Protein AF-A0A672KMB8-F1 (afdb_monomer_lite)

Foldseek 3Di:
DVVVVVVVVVVVVVVVVVVVVLVVLVVLVVPPVSLVVVCVVCVVVLVVCLVPPVPCVVSSLQSDWDDDLPQPPGTDHPVVVVVPDDPPDPDDDDDDDDPVVVVVVSVDPVVVVVD

Secondary structure (DSSP, 8-state):
-HHHHHHHHHHHHHHHHHHHHHHHHHHHTTSHHHHHHHHHHHHHHHHHHHHH-TTTHHHHHHT-EE--TTTTTS-EEHHHHHHT--TT--S-------HHHHHHHHTSHHHHTT-

Radius of gyration: 18.33 Å; chains: 1; bounding box: 42×29×56 Å

Organism: Sinocyclocheilus grahami (NCBI:txid75366)

Sequence (115 aa):
IETLQQSKILKVIRKNLVKKCLELFTELSEDKDNYKKCYEQFSKNIKLGIHEDSQNRKKLSELLRYYTSASGDEMVSLKDYVTRMKDSQKHIYYITGVDALSSQCIGNHCINDFN

Structure (mmCIF, N/CA/C/O backbone):
data_AF-A0A672KMB8-F1
#
_entry.id   AF-A0A672KMB8-F1
#
loop_
_atom_site.group_PDB
_atom_site.id
_atom_site.type_symbol
_atom_site.label_atom_id
_atom_site.label_alt_id
_atom_site.label_comp_id
_atom_site.label_asym_id
_atom_site.label_entity_id
_atom_site.label_seq_id
_atom_site.pdbx_PDB_ins_code
_atom_site.Cartn_x
_atom_site.Cartn_y
_atom_site.Cartn_z
_atom_site.occupancy
_atom_site.B_iso_or_equiv
_atom_site.auth_seq_id
_atom_site.auth_comp_id
_atom_site.auth_asym_id
_atom_site.auth_atom_id
_atom_site.pdbx_PDB_model_num
ATOM 1 N N . ILE A 1 1 ? -24.355 -1.178 31.957 1.00 53.91 1 ILE A N 1
ATOM 2 C CA . ILE A 1 1 ? -24.658 -0.071 31.006 1.00 53.91 1 ILE A CA 1
ATOM 3 C C . ILE A 1 1 ? -23.387 0.725 30.690 1.00 53.91 1 ILE A C 1
ATOM 5 O O . ILE A 1 1 ? -23.105 0.955 29.519 1.00 53.91 1 ILE A O 1
ATOM 9 N N . GLU A 1 2 ? -22.573 1.040 31.700 1.00 57.69 2 GLU A N 1
ATOM 10 C CA . GLU A 1 2 ? -21.296 1.767 31.580 1.00 57.69 2 GLU A CA 1
ATOM 11 C C . GLU A 1 2 ? -20.243 1.063 30.696 1.00 57.69 2 GLU A C 1
ATOM 13 O O . GLU A 1 2 ? -19.696 1.670 29.777 1.00 57.69 2 GLU A O 1
ATOM 18 N N . THR A 1 3 ? -20.067 -0.255 30.840 1.00 62.12 3 THR A N 1
ATOM 19 C CA . THR A 1 3 ? -19.206 -1.081 29.966 1.00 62.12 3 THR A CA 1
ATOM 20 C C . THR A 1 3 ? -19.639 -1.067 28.493 1.00 62.12 3 THR A C 1
ATOM 22 O O . THR A 1 3 ? -18.806 -1.090 27.585 1.00 62.12 3 THR A O 1
ATOM 25 N N . LEU A 1 4 ? -20.946 -0.971 28.227 1.00 63.44 4 LEU A N 1
ATOM 26 C CA . LEU A 1 4 ? -21.491 -0.947 26.867 1.00 63.44 4 LEU A CA 1
ATOM 27 C C . LEU A 1 4 ? -21.260 0.415 26.187 1.00 63.44 4 LEU A C 1
ATOM 29 O O . LEU A 1 4 ? -20.964 0.458 24.992 1.00 63.44 4 LEU A O 1
ATOM 33 N N . GLN A 1 5 ? -21.352 1.524 26.931 1.00 59.66 5 GLN A N 1
ATOM 34 C CA . GLN A 1 5 ? -21.053 2.870 26.424 1.00 59.66 5 GLN A CA 1
ATOM 35 C C . GLN A 1 5 ? -19.547 3.090 26.221 1.00 59.66 5 GLN A C 1
ATOM 37 O O . GLN A 1 5 ? -19.153 3.577 25.158 1.00 59.66 5 GLN A O 1
ATOM 42 N N . GLN A 1 6 ? -18.703 2.631 27.154 1.00 61.88 6 GLN A N 1
ATOM 43 C CA . GLN A 1 6 ? -17.244 2.631 26.983 1.00 61.88 6 GLN A CA 1
ATOM 44 C C . GLN A 1 6 ? -16.827 1.867 25.715 1.00 61.88 6 GLN A C 1
ATOM 46 O O . GLN A 1 6 ? -15.995 2.349 24.945 1.00 61.88 6 GLN A O 1
ATOM 51 N N . SER A 1 7 ? -17.488 0.742 25.405 1.00 75.25 7 SER A N 1
ATOM 52 C CA . SER A 1 7 ? -17.222 -0.020 24.176 1.00 75.25 7 SER A CA 1
ATOM 53 C C . SER A 1 7 ? -17.484 0.770 22.883 1.00 75.25 7 SER A C 1
ATOM 55 O O . SER A 1 7 ? -16.797 0.561 21.881 1.00 75.25 7 SER A O 1
ATOM 57 N N . LYS A 1 8 ? -18.456 1.697 22.879 1.00 83.25 8 LYS A N 1
ATOM 58 C CA . LYS A 1 8 ? -18.770 2.531 21.705 1.00 83.25 8 LYS A CA 1
ATOM 59 C C . LYS A 1 8 ? -17.738 3.640 21.524 1.00 83.25 8 LYS A C 1
ATOM 61 O O . LYS A 1 8 ? -17.272 3.848 20.407 1.00 83.25 8 LYS A O 1
ATOM 66 N N . ILE A 1 9 ? -17.343 4.298 22.613 1.00 89.19 9 ILE A N 1
ATOM 67 C CA . ILE A 1 9 ? -16.328 5.360 22.593 1.00 89.19 9 ILE A CA 1
ATOM 68 C C . ILE A 1 9 ? -14.984 4.800 22.106 1.00 89.19 9 ILE A C 1
ATOM 70 O O . ILE A 1 9 ? -14.385 5.354 21.185 1.00 89.19 9 ILE A O 1
ATOM 74 N N . LEU A 1 10 ? -14.557 3.645 22.628 1.00 89.81 10 LEU A N 1
ATOM 75 C CA . LEU A 1 10 ? -13.306 2.994 22.218 1.00 89.81 10 LEU A CA 1
ATOM 76 C C . LEU A 1 10 ? -13.281 2.631 20.727 1.00 89.81 10 LEU A C 1
ATOM 78 O O . LEU A 1 10 ? -12.253 2.791 20.069 1.00 89.81 10 LEU A O 1
ATOM 82 N N . LYS A 1 11 ? -14.413 2.199 20.156 1.00 88.81 11 LYS A N 1
ATOM 83 C CA . LYS A 1 11 ? -14.521 1.932 18.710 1.00 88.81 11 LYS A CA 1
ATOM 84 C C . LYS A 1 11 ? -14.316 3.195 17.875 1.00 88.81 11 LYS A C 1
ATOM 86 O O . LYS A 1 11 ? -13.634 3.139 16.853 1.00 88.81 11 LYS A O 1
ATOM 91 N N . VAL A 1 12 ? -14.884 4.324 18.304 1.00 92.94 12 VAL A N 1
ATOM 92 C CA . VAL A 1 12 ? -14.724 5.612 17.610 1.00 92.94 12 VAL A CA 1
ATOM 93 C C . VAL A 1 12 ? -13.274 6.086 17.683 1.00 92.94 12 VAL A C 1
ATOM 95 O O . VAL A 1 12 ? -12.709 6.461 16.657 1.00 92.94 12 VAL A O 1
ATOM 98 N N . ILE A 1 13 ? -12.649 6.000 18.861 1.00 93.81 13 ILE A N 1
ATOM 99 C CA . ILE A 1 13 ? -11.235 6.354 19.045 1.00 93.81 13 ILE A CA 1
ATOM 100 C C . ILE A 1 13 ? -10.352 5.489 18.141 1.00 93.81 13 ILE A C 1
ATOM 102 O O . ILE A 1 13 ? -9.579 6.034 17.356 1.00 93.81 13 ILE A O 1
ATOM 106 N N . ARG A 1 14 ? -10.521 4.157 18.165 1.00 92.06 14 ARG A N 1
ATOM 107 C CA . ARG A 1 14 ? -9.771 3.237 17.295 1.00 92.06 14 ARG A CA 1
ATOM 108 C C . ARG A 1 14 ? -9.921 3.610 15.821 1.00 92.06 14 ARG A C 1
ATOM 110 O O . ARG A 1 14 ? -8.924 3.685 15.112 1.00 92.06 14 ARG A O 1
ATOM 117 N N . LYS A 1 15 ? -11.149 3.869 15.362 1.00 92.50 15 LYS A N 1
ATOM 118 C CA . LYS A 1 15 ? -11.416 4.247 13.968 1.00 92.50 15 LYS A CA 1
ATOM 119 C C . LYS A 1 15 ? -10.688 5.536 13.576 1.00 92.50 15 LYS A C 1
ATOM 121 O O . LYS A 1 15 ? -10.113 5.603 12.493 1.00 92.50 15 LYS A O 1
ATOM 126 N N . ASN A 1 16 ? -10.700 6.544 14.446 1.00 95.00 16 ASN A N 1
ATOM 127 C CA . ASN A 1 16 ? -10.027 7.815 14.185 1.00 95.00 16 ASN A CA 1
ATOM 128 C C . ASN A 1 16 ? -8.501 7.682 14.200 1.00 95.00 16 ASN A C 1
ATOM 130 O O . ASN A 1 16 ? -7.847 8.265 13.339 1.00 95.00 16 ASN A O 1
ATOM 134 N N . LEU A 1 17 ? -7.942 6.883 15.114 1.00 95.81 17 LEU A N 1
ATOM 135 C CA . LEU A 1 17 ? -6.504 6.603 15.148 1.00 95.81 17 LEU A CA 1
ATOM 136 C C . LEU A 1 17 ? -6.044 5.904 13.869 1.00 95.81 17 LEU A C 1
ATOM 138 O O . LEU A 1 17 ? -5.122 6.384 13.221 1.00 95.81 17 LEU A O 1
ATOM 142 N N . VAL A 1 18 ? -6.735 4.838 13.449 1.00 94.75 18 VAL A N 1
ATOM 143 C CA . VAL A 1 18 ? -6.417 4.140 12.192 1.00 94.75 18 VAL A CA 1
ATOM 144 C C . VAL A 1 18 ? -6.487 5.104 11.009 1.00 94.75 18 VAL A C 1
ATOM 146 O O . VAL A 1 18 ? -5.571 5.139 10.192 1.00 94.75 18 VAL A O 1
ATOM 149 N N . LYS A 1 19 ? -7.529 5.944 10.944 1.00 95.06 19 LYS A N 1
ATOM 150 C CA . LYS A 1 19 ? -7.657 6.961 9.895 1.00 95.06 19 LYS A CA 1
ATOM 151 C C . LYS A 1 19 ? -6.454 7.913 9.874 1.00 95.06 19 LYS A C 1
ATOM 153 O O . LYS A 1 19 ? -5.905 8.145 8.803 1.00 95.06 19 LYS A O 1
ATOM 158 N N . LYS A 1 20 ? -6.029 8.422 11.034 1.00 97.12 20 LYS A N 1
ATOM 159 C CA . LYS A 1 20 ? -4.889 9.342 11.149 1.00 97.12 20 LYS A CA 1
ATOM 160 C C . LYS A 1 20 ? -3.555 8.685 10.802 1.00 97.12 20 LYS A C 1
ATOM 162 O O . LYS A 1 20 ? -2.748 9.302 10.120 1.00 97.12 20 LYS A O 1
ATOM 167 N N . CYS A 1 21 ? -3.344 7.429 11.194 1.00 95.31 21 CYS A N 1
ATOM 168 C CA . CYS A 1 21 ? -2.157 6.675 10.790 1.00 95.31 21 CYS A CA 1
ATOM 169 C C . CYS A 1 21 ? -2.098 6.477 9.269 1.00 95.31 21 CYS A C 1
ATOM 171 O O . CYS A 1 21 ? -1.036 6.617 8.679 1.00 95.31 21 CYS A O 1
ATOM 173 N N . LEU A 1 22 ? -3.231 6.182 8.622 1.00 95.25 22 LEU A N 1
ATOM 174 C CA . LEU A 1 22 ? -3.283 6.036 7.164 1.00 95.25 22 LEU A CA 1
ATOM 175 C C . LEU A 1 22 ? -3.023 7.358 6.432 1.00 95.25 22 LEU A C 1
ATOM 177 O O . LEU A 1 22 ? -2.344 7.347 5.410 1.00 95.25 22 LEU A O 1
ATOM 181 N N . GLU A 1 23 ? -3.547 8.476 6.945 1.00 96.06 23 GLU A N 1
ATOM 182 C CA . GLU A 1 23 ? -3.235 9.822 6.436 1.00 96.06 23 GLU A CA 1
ATOM 183 C C . GLU A 1 23 ? -1.722 10.082 6.521 1.00 96.06 23 GLU A C 1
ATOM 185 O O . GLU A 1 23 ? -1.100 10.345 5.496 1.00 96.06 23 GLU A O 1
ATOM 190 N N . LEU A 1 24 ? -1.112 9.842 7.687 1.00 95.69 24 LEU A N 1
ATOM 191 C CA . LEU A 1 24 ? 0.332 9.988 7.889 1.00 95.69 24 LEU A CA 1
ATOM 192 C C . LEU A 1 24 ? 1.158 9.104 6.943 1.00 95.69 24 LEU A C 1
ATOM 194 O O . LEU A 1 24 ? 2.135 9.568 6.368 1.00 95.69 24 LEU A O 1
ATOM 198 N N . PHE A 1 25 ? 0.793 7.831 6.763 1.00 95.19 25 PHE A N 1
ATOM 199 C CA . PHE A 1 25 ? 1.520 6.952 5.840 1.00 95.19 25 PHE A CA 1
ATOM 200 C C . PHE A 1 25 ? 1.388 7.387 4.381 1.00 95.19 25 PHE A C 1
ATOM 202 O O . PHE A 1 25 ? 2.300 7.142 3.595 1.00 95.19 25 PHE A O 1
ATOM 209 N N . THR A 1 26 ? 0.265 8.011 4.022 1.00 94.00 26 THR A N 1
ATOM 210 C CA . THR A 1 26 ? 0.052 8.547 2.675 1.00 94.00 26 THR A CA 1
ATOM 211 C C . THR A 1 26 ? 0.941 9.765 2.451 1.00 94.00 26 THR A C 1
ATOM 213 O O . THR A 1 26 ? 1.672 9.786 1.468 1.00 94.00 26 THR A O 1
ATOM 216 N N . GLU A 1 27 ? 0.959 10.710 3.392 1.00 95.38 27 GLU A N 1
ATOM 217 C CA . GLU A 1 27 ? 1.851 11.879 3.363 1.00 95.38 27 GLU A CA 1
ATOM 218 C C . GLU A 1 27 ? 3.323 11.451 3.325 1.00 95.38 27 GLU A C 1
ATOM 220 O O . GLU A 1 27 ? 4.093 11.906 2.486 1.00 95.38 27 GLU A O 1
ATOM 225 N N . LEU A 1 28 ? 3.709 10.484 4.165 1.00 94.44 28 LEU A N 1
ATOM 226 C CA . LEU A 1 28 ? 5.072 9.957 4.183 1.00 94.44 28 LEU A CA 1
ATOM 227 C C . LEU A 1 28 ? 5.465 9.325 2.846 1.00 94.44 28 LEU A C 1
ATOM 229 O O . LEU A 1 28 ? 6.637 9.342 2.496 1.00 94.44 28 LEU A O 1
ATOM 233 N N . SER A 1 29 ? 4.504 8.775 2.098 1.00 92.81 29 SER A N 1
ATOM 234 C CA . SER A 1 29 ? 4.763 8.151 0.798 1.00 92.81 29 SER A CA 1
ATOM 235 C C . SER A 1 29 ? 5.130 9.134 -0.314 1.00 92.81 29 SER A C 1
ATOM 237 O O . SER A 1 29 ? 5.616 8.696 -1.359 1.00 92.81 29 SER A O 1
ATOM 239 N N . GLU A 1 30 ? 4.936 10.435 -0.086 1.00 92.94 30 GLU A N 1
ATOM 240 C CA . GLU A 1 30 ? 5.364 11.507 -0.988 1.00 92.94 30 GLU A CA 1
ATOM 241 C C . GLU A 1 30 ? 6.878 11.770 -0.882 1.00 92.94 30 GLU A C 1
ATOM 243 O O . GLU A 1 30 ? 7.504 12.187 -1.857 1.00 92.94 30 GLU A O 1
ATOM 248 N N . ASP A 1 31 ? 7.489 11.446 0.263 1.00 94.38 31 ASP A N 1
ATOM 249 C CA . ASP A 1 31 ? 8.934 11.498 0.487 1.00 94.38 31 ASP A CA 1
ATOM 250 C C . ASP A 1 31 ? 9.551 10.107 0.302 1.00 94.38 31 ASP A C 1
ATOM 252 O O . ASP A 1 31 ? 9.480 9.242 1.176 1.00 94.38 31 ASP A O 1
ATOM 256 N N . LYS A 1 32 ? 10.185 9.883 -0.852 1.00 89.19 32 LYS A N 1
ATOM 257 C CA . LYS A 1 32 ? 10.735 8.571 -1.220 1.00 89.19 32 LYS A CA 1
ATOM 258 C C . LYS A 1 32 ? 11.749 8.027 -0.213 1.00 89.19 32 LYS A C 1
ATOM 260 O O . LYS A 1 32 ? 11.696 6.836 0.099 1.00 89.19 32 LYS A O 1
ATOM 265 N N . ASP A 1 33 ? 12.642 8.865 0.304 1.00 91.94 33 ASP A N 1
ATOM 266 C CA . ASP A 1 33 ? 13.744 8.412 1.158 1.00 91.94 33 ASP A CA 1
ATOM 267 C C . ASP A 1 33 ? 13.242 8.039 2.552 1.00 91.94 33 ASP A C 1
ATOM 269 O O . ASP A 1 33 ? 13.610 7.000 3.112 1.00 91.94 33 ASP A O 1
ATOM 273 N N . ASN A 1 34 ? 12.352 8.860 3.111 1.00 93.75 34 ASN A N 1
ATOM 274 C CA . ASN A 1 34 ? 11.735 8.561 4.397 1.00 93.75 34 ASN A CA 1
ATOM 275 C C . ASN A 1 34 ? 10.739 7.404 4.291 1.00 93.75 34 ASN A C 1
ATOM 277 O O . ASN A 1 34 ? 10.678 6.553 5.187 1.00 93.75 34 ASN A O 1
ATOM 281 N N . TYR A 1 35 ? 10.013 7.312 3.176 1.00 95.38 35 TYR A N 1
ATOM 282 C CA . TYR A 1 35 ? 9.114 6.197 2.938 1.00 95.38 35 TYR A CA 1
ATOM 283 C C . TYR A 1 35 ? 9.854 4.875 2.805 1.00 95.38 35 TYR A C 1
ATOM 285 O O . TYR A 1 35 ? 9.400 3.881 3.363 1.00 95.38 35 TYR A O 1
ATOM 293 N N . LYS A 1 36 ? 11.010 4.851 2.131 1.00 93.00 36 LYS A N 1
ATOM 294 C CA . LYS A 1 36 ? 11.850 3.653 2.018 1.00 93.00 36 LYS A CA 1
ATOM 295 C C . LYS A 1 36 ? 12.211 3.101 3.397 1.00 93.00 36 LYS A C 1
ATOM 297 O O . LYS A 1 36 ? 11.927 1.940 3.679 1.00 93.00 36 LYS A O 1
ATOM 302 N N . LYS A 1 37 ? 12.698 3.962 4.298 1.00 94.38 37 LYS A N 1
ATOM 303 C CA . LYS A 1 37 ? 13.007 3.591 5.693 1.00 94.38 37 LYS A CA 1
ATOM 304 C C . LYS A 1 37 ? 11.776 3.082 6.445 1.00 94.38 37 LYS A C 1
ATOM 306 O O . LYS A 1 37 ? 11.850 2.092 7.167 1.00 94.38 37 LYS A O 1
ATOM 311 N N . CYS A 1 38 ? 10.631 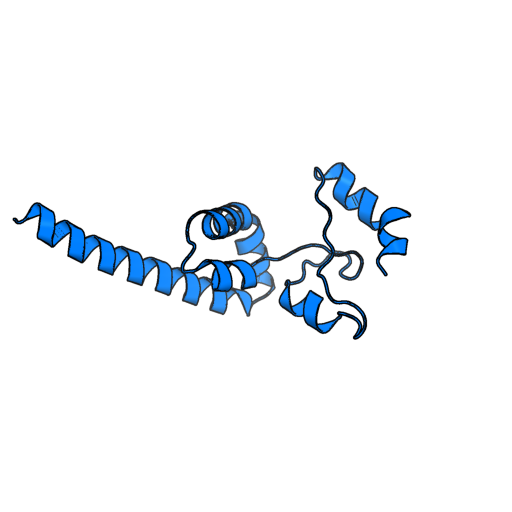3.746 6.284 1.00 94.00 38 CYS A N 1
ATOM 312 C CA . CYS A 1 38 ? 9.379 3.311 6.902 1.00 94.00 38 CYS A CA 1
ATOM 313 C C . CYS A 1 38 ? 8.939 1.939 6.378 1.00 94.00 38 CYS A C 1
ATOM 315 O O . CYS A 1 38 ? 8.570 1.057 7.151 1.00 94.00 38 CYS A O 1
ATOM 317 N N . TYR A 1 39 ? 9.008 1.739 5.067 1.00 95.12 39 TYR A N 1
ATOM 318 C CA . TYR A 1 39 ? 8.560 0.521 4.417 1.00 95.12 39 TYR A CA 1
ATOM 319 C C . TYR A 1 39 ? 9.455 -0.672 4.769 1.00 95.12 39 TYR A C 1
ATOM 321 O O . TYR A 1 39 ? 8.940 -1.752 5.060 1.00 95.12 39 TYR A O 1
ATOM 329 N N . GLU A 1 40 ? 10.771 -0.479 4.848 1.00 92.88 40 GLU A N 1
ATOM 330 C CA . GLU A 1 40 ? 11.711 -1.499 5.331 1.00 92.88 40 GLU A CA 1
ATOM 331 C C . GLU A 1 40 ? 11.332 -2.008 6.730 1.00 92.88 40 GLU A C 1
ATOM 333 O O . GLU A 1 40 ? 11.330 -3.214 6.968 1.00 92.88 40 GLU A O 1
ATOM 338 N N . GLN A 1 41 ? 10.920 -1.111 7.628 1.00 95.12 41 GLN A N 1
ATOM 339 C CA . GLN A 1 41 ? 10.573 -1.468 9.007 1.00 95.12 41 GLN A CA 1
ATOM 340 C C . GLN A 1 41 ? 9.140 -2.001 9.165 1.00 95.12 41 GLN A C 1
ATOM 342 O O . GLN A 1 41 ? 8.891 -2.903 9.964 1.00 95.12 41 GLN A O 1
ATOM 347 N N . PHE A 1 42 ? 8.176 -1.456 8.416 1.00 95.44 42 PHE A N 1
ATOM 348 C CA . PHE A 1 42 ? 6.744 -1.668 8.668 1.00 95.44 42 PHE A CA 1
ATOM 349 C C . PHE A 1 42 ? 5.987 -2.377 7.537 1.00 95.44 42 PHE A C 1
ATOM 351 O O . PHE A 1 42 ? 4.785 -2.618 7.676 1.00 95.44 42 PHE A O 1
ATOM 358 N N . SER A 1 43 ? 6.642 -2.777 6.442 1.00 94.00 43 SER A N 1
ATOM 359 C CA . SER A 1 43 ? 5.979 -3.462 5.315 1.00 94.00 43 SER A CA 1
ATOM 360 C C . SER A 1 43 ? 5.215 -4.720 5.738 1.00 94.00 43 SER A C 1
ATOM 362 O O . SER A 1 43 ? 4.124 -4.982 5.226 1.00 94.00 43 SER A O 1
ATOM 364 N N . LYS A 1 44 ? 5.728 -5.484 6.712 1.00 94.44 44 LYS A N 1
ATOM 365 C CA . LYS A 1 44 ? 5.031 -6.653 7.274 1.00 94.44 44 LYS A CA 1
ATOM 366 C C . LYS A 1 44 ? 3.699 -6.261 7.919 1.00 94.44 44 LYS A C 1
ATOM 368 O O . LYS A 1 44 ? 2.693 -6.930 7.697 1.00 94.44 44 LYS A O 1
ATOM 373 N N . ASN A 1 45 ? 3.672 -5.155 8.656 1.00 95.62 45 ASN A N 1
ATOM 374 C CA . ASN A 1 45 ? 2.478 -4.663 9.340 1.00 95.62 45 ASN A CA 1
ATOM 375 C C . ASN A 1 45 ? 1.446 -4.138 8.338 1.00 95.62 45 ASN A C 1
ATOM 377 O O . ASN A 1 45 ? 0.258 -4.404 8.494 1.00 95.62 45 ASN A O 1
ATOM 381 N N . ILE A 1 46 ? 1.894 -3.462 7.275 1.00 95.56 46 ILE A N 1
ATOM 382 C CA . ILE A 1 46 ? 1.017 -3.018 6.182 1.00 95.56 46 ILE A CA 1
ATOM 383 C C . ILE A 1 46 ? 0.356 -4.234 5.515 1.00 95.56 46 ILE A C 1
ATOM 385 O O . ILE A 1 46 ? -0.863 -4.257 5.344 1.00 95.56 46 ILE A O 1
ATOM 389 N N . LYS A 1 47 ? 1.133 -5.283 5.206 1.00 94.19 47 LYS A N 1
ATOM 390 C CA . LYS A 1 47 ? 0.619 -6.534 4.616 1.00 94.19 47 LYS A CA 1
ATOM 391 C C . LYS A 1 47 ? -0.386 -7.245 5.532 1.00 94.19 47 LYS A C 1
ATOM 393 O O . LYS A 1 47 ? -1.418 -7.702 5.046 1.00 94.19 47 LYS A O 1
ATOM 398 N N . LEU A 1 48 ? -0.130 -7.297 6.841 1.00 95.12 48 LEU A N 1
ATOM 399 C CA . LEU A 1 48 ? -1.094 -7.828 7.816 1.00 95.12 48 LEU A CA 1
ATOM 400 C C . LEU A 1 48 ? -2.375 -6.985 7.861 1.00 95.12 48 LEU A C 1
ATOM 402 O O . LEU A 1 48 ? -3.474 -7.533 7.830 1.00 95.12 48 LEU A O 1
ATOM 406 N N . GLY A 1 49 ? -2.247 -5.657 7.829 1.00 94.94 49 GLY A N 1
ATOM 407 C CA . GLY A 1 49 ? -3.391 -4.747 7.786 1.00 94.94 49 GLY A CA 1
ATOM 408 C C . GLY A 1 49 ? -4.304 -4.984 6.579 1.00 94.94 49 GLY A C 1
ATOM 409 O O . GLY A 1 49 ? -5.519 -4.924 6.714 1.00 94.94 49 GLY A O 1
ATOM 410 N N . ILE A 1 50 ? -3.752 -5.314 5.407 1.00 95.19 50 IL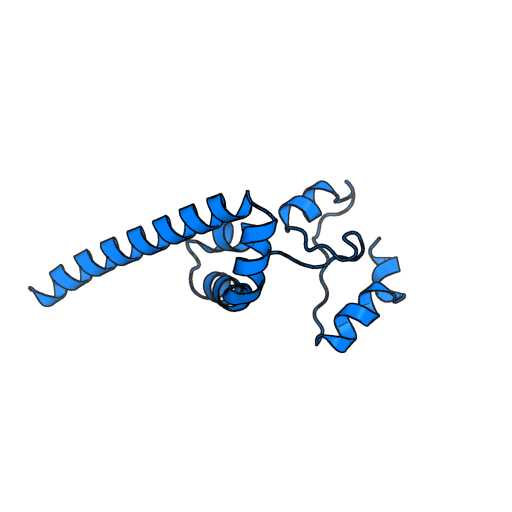E A N 1
ATOM 411 C CA . ILE A 1 50 ? -4.543 -5.657 4.206 1.00 95.19 50 ILE A CA 1
ATOM 412 C C . ILE A 1 50 ? -5.404 -6.907 4.443 1.00 95.19 50 ILE A C 1
ATOM 414 O O . ILE A 1 50 ? -6.540 -6.984 3.954 1.00 95.19 50 ILE A O 1
ATOM 418 N N . HIS A 1 51 ? -4.872 -7.881 5.184 1.00 93.06 51 HIS A N 1
ATOM 419 C CA . HIS A 1 51 ? -5.579 -9.111 5.522 1.00 93.06 51 HIS A CA 1
ATOM 420 C C . HIS A 1 51 ? -6.706 -8.850 6.532 1.00 93.06 51 HIS A C 1
ATOM 422 O O . HIS A 1 51 ? -7.853 -9.225 6.276 1.00 93.06 51 HIS A O 1
ATOM 428 N N . GLU A 1 52 ? -6.396 -8.154 7.629 1.00 93.62 52 GLU A N 1
ATOM 429 C CA . GLU A 1 52 ? -7.287 -7.990 8.785 1.00 93.62 52 GLU A CA 1
ATOM 430 C C . GLU A 1 52 ? -8.291 -6.831 8.655 1.00 93.62 52 GLU A C 1
ATOM 432 O O . GLU A 1 52 ? -9.429 -6.938 9.116 1.00 93.62 52 GLU A O 1
ATOM 437 N N . ASP A 1 53 ? -7.905 -5.720 8.022 1.00 93.75 53 ASP A N 1
ATOM 438 C CA . ASP A 1 53 ? -8.723 -4.510 7.902 1.00 93.75 53 ASP A CA 1
ATOM 439 C C . ASP A 1 53 ? -9.334 -4.396 6.500 1.00 93.75 53 ASP A C 1
ATOM 441 O O . ASP A 1 53 ? -8.854 -3.688 5.610 1.00 93.75 53 ASP A O 1
ATOM 445 N N . SER A 1 54 ? -10.447 -5.102 6.299 1.00 94.31 54 SER A N 1
ATOM 446 C CA . SER A 1 54 ? -11.183 -5.087 5.031 1.00 94.31 54 SER A CA 1
ATOM 447 C C . SER A 1 54 ? -11.690 -3.696 4.631 1.00 94.31 54 SER A C 1
ATOM 449 O O . SER A 1 54 ? -11.802 -3.421 3.436 1.00 94.31 54 SER A O 1
ATOM 451 N N . GLN A 1 55 ? -11.961 -2.808 5.595 1.00 94.25 55 GLN A N 1
ATOM 452 C CA . GLN A 1 55 ? -12.467 -1.457 5.333 1.00 94.25 55 GLN A CA 1
ATOM 453 C C . GLN A 1 55 ? -11.381 -0.549 4.754 1.00 94.25 55 GLN A C 1
ATOM 455 O O . GLN A 1 55 ? -11.655 0.251 3.860 1.00 94.25 55 GLN A O 1
ATOM 460 N N . ASN A 1 56 ? -10.145 -0.685 5.239 1.00 95.56 56 ASN A N 1
ATOM 461 C CA . ASN A 1 56 ? -9.009 0.123 4.798 1.00 95.56 56 ASN A CA 1
ATOM 462 C C . ASN A 1 56 ? -8.099 -0.589 3.787 1.00 95.56 56 ASN A C 1
ATOM 464 O O . ASN A 1 56 ? -7.146 0.018 3.297 1.00 95.56 56 ASN A O 1
ATOM 468 N N . ARG A 1 57 ? -8.417 -1.837 3.415 1.00 95.62 57 ARG A N 1
ATOM 469 C CA . ARG A 1 57 ? -7.644 -2.677 2.488 1.00 95.62 57 ARG A CA 1
ATOM 470 C C . ARG A 1 57 ? -7.185 -1.947 1.228 1.00 95.62 57 ARG A C 1
ATOM 472 O O . ARG A 1 57 ? -6.026 -2.070 0.849 1.00 95.62 57 ARG A O 1
ATOM 479 N N . LYS A 1 58 ? -8.074 -1.173 0.596 1.00 94.62 58 LYS A N 1
ATOM 480 C CA . LYS A 1 58 ? -7.746 -0.414 -0.620 1.00 94.62 58 LYS A CA 1
ATOM 481 C C . LYS A 1 58 ? -6.625 0.601 -0.367 1.00 94.62 58 LYS A C 1
ATOM 483 O O . LYS A 1 58 ? -5.609 0.555 -1.049 1.00 94.62 58 LYS A O 1
ATOM 488 N N . LYS A 1 59 ? -6.763 1.442 0.661 1.00 94.88 59 LYS A N 1
ATOM 489 C CA . LYS A 1 59 ? -5.746 2.444 1.028 1.00 94.88 59 LYS A CA 1
ATOM 490 C C . LYS A 1 59 ? -4.421 1.792 1.413 1.00 94.88 59 LYS A C 1
ATOM 492 O O . LYS A 1 59 ? -3.366 2.231 0.984 1.00 94.88 59 LYS A O 1
ATOM 497 N N . LEU A 1 60 ? -4.478 0.704 2.178 1.00 96.19 60 LEU A N 1
ATOM 498 C CA . LEU A 1 60 ? -3.283 -0.052 2.552 1.00 96.19 60 LEU A CA 1
ATOM 499 C C . LEU A 1 60 ? -2.589 -0.675 1.334 1.00 96.19 60 LEU A C 1
ATOM 501 O O . LEU A 1 60 ? -1.365 -0.718 1.289 1.00 96.19 60 LEU A O 1
ATOM 505 N N . SER A 1 61 ? -3.346 -1.120 0.327 1.00 94.94 61 SER A N 1
ATOM 506 C CA . SER A 1 61 ? -2.762 -1.682 -0.894 1.00 94.94 61 SER A CA 1
ATOM 507 C C . SER A 1 61 ? -2.011 -0.651 -1.743 1.00 94.94 61 SER A C 1
ATOM 509 O O . SER A 1 61 ? -1.024 -0.994 -2.386 1.00 94.94 61 SER A O 1
ATOM 511 N N . GLU A 1 62 ? -2.414 0.621 -1.687 1.00 95.00 62 GLU A N 1
ATOM 512 C CA . GLU A 1 62 ? -1.740 1.734 -2.376 1.00 95.00 62 GLU A CA 1
ATOM 513 C C . GLU A 1 62 ? -0.372 2.067 -1.743 1.00 95.00 62 GLU A C 1
ATOM 515 O O . GLU A 1 62 ? 0.528 2.590 -2.406 1.00 95.00 62 GLU A O 1
ATOM 520 N N . LEU A 1 63 ? -0.177 1.693 -0.475 1.00 95.88 63 LEU A N 1
ATOM 521 C CA . LEU A 1 63 ? 1.082 1.827 0.264 1.00 95.88 63 LEU A CA 1
ATOM 522 C C . LEU A 1 63 ? 2.072 0.687 -0.036 1.00 95.88 63 LEU A C 1
ATOM 524 O O . LEU A 1 63 ? 3.236 0.743 0.346 1.00 95.88 63 LEU A O 1
ATOM 528 N N . LEU A 1 64 ? 1.663 -0.365 -0.744 1.00 95.44 64 LEU A N 1
ATOM 529 C CA . LEU A 1 64 ? 2.587 -1.446 -1.067 1.00 95.44 64 LEU A CA 1
ATOM 530 C C . LEU A 1 64 ? 3.636 -1.007 -2.096 1.00 95.44 64 LEU A C 1
ATOM 532 O O . LEU A 1 64 ? 3.357 -0.261 -3.040 1.00 95.44 64 LEU A O 1
ATOM 536 N N . ARG A 1 65 ? 4.857 -1.497 -1.899 1.00 94.50 65 ARG A N 1
ATOM 537 C CA . ARG A 1 65 ? 6.015 -1.333 -2.780 1.00 94.50 65 ARG A CA 1
ATOM 538 C C . ARG A 1 65 ? 6.640 -2.695 -3.064 1.00 94.50 65 ARG A C 1
ATOM 540 O O . ARG A 1 65 ? 6.743 -3.533 -2.160 1.00 94.50 65 ARG A O 1
ATOM 547 N N . TYR A 1 66 ? 7.021 -2.905 -4.319 1.00 91.94 66 TYR A N 1
ATOM 548 C CA . TYR A 1 66 ? 7.561 -4.165 -4.821 1.00 91.94 66 TYR A CA 1
ATOM 549 C C . TYR A 1 66 ? 8.690 -3.926 -5.813 1.00 91.94 66 TYR A C 1
ATOM 551 O O . TYR A 1 66 ? 8.651 -2.967 -6.582 1.00 91.94 66 TYR A O 1
ATOM 559 N N . TYR A 1 67 ? 9.644 -4.849 -5.845 1.00 90.19 67 TYR A N 1
ATOM 560 C CA . TYR A 1 67 ? 10.523 -5.004 -6.995 1.00 90.19 67 TYR A CA 1
ATOM 561 C C . TYR A 1 67 ? 9.757 -5.651 -8.146 1.00 90.19 67 TYR A C 1
ATOM 563 O O . TYR A 1 67 ? 8.925 -6.538 -7.944 1.00 90.19 67 TYR A O 1
ATOM 571 N N . THR A 1 68 ? 10.037 -5.193 -9.357 1.00 88.56 68 THR A N 1
ATOM 572 C CA . THR A 1 68 ? 9.448 -5.707 -10.591 1.00 88.56 68 THR A CA 1
ATOM 573 C C . THR A 1 68 ? 10.556 -5.940 -11.606 1.00 88.56 68 THR A C 1
ATOM 575 O O . THR A 1 68 ? 11.624 -5.341 -11.507 1.00 88.56 68 THR A O 1
ATOM 578 N N . SER A 1 69 ? 10.286 -6.751 -12.626 1.00 85.75 69 SER A N 1
ATOM 579 C CA . SER A 1 69 ? 11.224 -6.991 -13.731 1.00 85.75 69 SER A CA 1
ATOM 580 C C . SER A 1 69 ? 11.691 -5.713 -14.439 1.00 85.75 69 SER A C 1
ATOM 582 O O . SER A 1 69 ? 12.770 -5.693 -15.017 1.00 85.75 69 SER A O 1
ATOM 584 N N . ALA A 1 70 ? 10.898 -4.640 -14.373 1.00 86.31 70 ALA A N 1
ATOM 585 C CA . ALA A 1 70 ? 11.168 -3.366 -15.030 1.00 86.31 70 ALA A CA 1
ATOM 586 C C . ALA A 1 70 ? 11.603 -2.239 -14.072 1.00 86.31 70 ALA A C 1
ATOM 588 O O . ALA A 1 70 ? 11.759 -1.108 -14.523 1.00 86.31 70 ALA A O 1
ATOM 589 N N . SER A 1 71 ? 11.752 -2.495 -12.764 1.00 85.38 71 SER A N 1
ATOM 590 C CA . SER A 1 71 ? 12.082 -1.440 -11.785 1.00 85.38 71 SER A CA 1
ATOM 591 C C . SER A 1 71 ? 13.543 -1.417 -11.335 1.00 85.38 71 SER A C 1
ATOM 593 O O . SER A 1 71 ? 13.930 -0.489 -10.628 1.00 85.38 71 SER A O 1
ATOM 5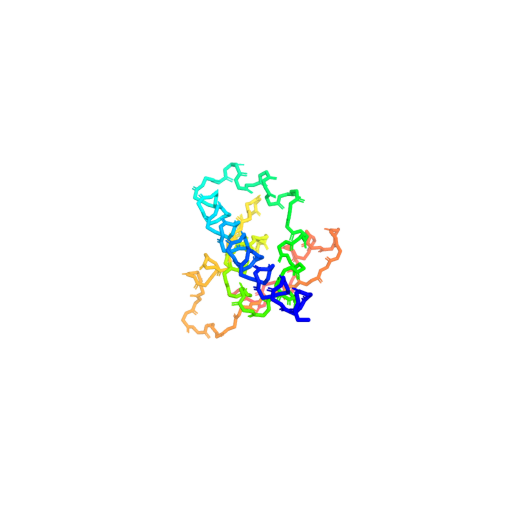95 N N . GLY A 1 72 ? 14.356 -2.394 -11.753 1.00 86.00 72 GLY A N 1
ATOM 596 C CA . GLY A 1 72 ? 15.754 -2.503 -11.329 1.00 86.00 72 GLY A CA 1
ATOM 597 C C . GLY A 1 72 ? 15.871 -2.594 -9.805 1.00 86.00 72 GLY A C 1
ATOM 598 O O . GLY A 1 72 ? 15.143 -3.361 -9.174 1.00 86.00 72 GLY A O 1
ATOM 599 N N . ASP A 1 73 ? 16.740 -1.765 -9.228 1.00 85.88 73 ASP A N 1
ATOM 600 C CA . ASP A 1 73 ? 17.041 -1.747 -7.788 1.00 85.88 73 ASP A CA 1
ATOM 601 C C . ASP A 1 73 ? 16.079 -0.884 -6.955 1.00 85.88 73 ASP A C 1
ATOM 603 O O . ASP A 1 73 ? 16.250 -0.735 -5.742 1.00 85.88 73 ASP A O 1
ATOM 607 N N . GLU A 1 74 ? 15.036 -0.338 -7.580 1.00 88.19 74 GLU A N 1
ATOM 608 C CA . GLU A 1 74 ? 14.031 0.484 -6.913 1.00 88.19 74 GLU A CA 1
ATOM 609 C C . GLU A 1 74 ? 12.704 -0.266 -6.771 1.00 88.19 74 GLU A C 1
ATOM 611 O O . GLU A 1 74 ? 12.253 -0.993 -7.665 1.00 88.19 74 GLU A O 1
ATOM 616 N N . MET A 1 75 ? 12.044 -0.071 -5.627 1.00 90.31 75 MET A N 1
ATOM 617 C CA . MET A 1 75 ? 10.691 -0.578 -5.431 1.00 90.31 75 MET A CA 1
ATOM 618 C C . MET A 1 75 ? 9.666 0.407 -5.996 1.00 90.31 75 MET A C 1
ATOM 620 O O . MET A 1 75 ? 9.729 1.612 -5.760 1.00 90.31 75 MET A O 1
ATOM 624 N N . VAL A 1 76 ? 8.658 -0.120 -6.680 1.00 92.94 76 VAL A N 1
ATOM 625 C CA . VAL A 1 76 ? 7.579 0.646 -7.319 1.00 92.94 76 VAL A CA 1
ATOM 626 C C . VAL A 1 76 ? 6.228 0.304 -6.703 1.00 92.94 76 VAL A C 1
ATOM 628 O O . VAL A 1 76 ? 6.042 -0.777 -6.135 1.00 92.94 76 VAL A O 1
ATOM 631 N N . SER A 1 77 ? 5.269 1.227 -6.791 1.00 94.88 77 SER A N 1
ATOM 632 C CA . SER A 1 77 ? 3.902 0.965 -6.338 1.00 94.88 77 SER A CA 1
ATOM 633 C C . SER A 1 77 ? 3.116 0.133 -7.357 1.00 94.88 77 SER A C 1
ATOM 635 O O . SER A 1 77 ? 3.452 0.076 -8.543 1.00 94.88 77 SER A O 1
ATOM 637 N N . LEU A 1 78 ? 2.006 -0.472 -6.919 1.00 94.00 78 LEU A N 1
ATOM 638 C CA . LEU A 1 78 ? 1.056 -1.110 -7.841 1.00 94.00 78 LEU A CA 1
ATOM 639 C C . LEU A 1 78 ? 0.451 -0.099 -8.825 1.00 94.00 78 LEU A C 1
ATOM 641 O O . LEU A 1 78 ? 0.160 -0.453 -9.962 1.00 94.00 78 LEU A O 1
ATOM 645 N N . LYS A 1 79 ? 0.302 1.167 -8.418 1.00 93.81 79 LYS A N 1
ATOM 646 C CA . LYS A 1 79 ? -0.170 2.236 -9.302 1.00 93.81 79 LYS A CA 1
ATOM 647 C C . LYS A 1 79 ? 0.829 2.493 -10.429 1.00 93.81 79 LYS A C 1
ATOM 649 O O . LYS A 1 79 ? 0.417 2.560 -11.580 1.00 93.81 79 LYS A O 1
ATOM 654 N N . ASP A 1 80 ? 2.121 2.555 -10.110 1.00 93.12 80 ASP A N 1
ATOM 655 C CA . ASP A 1 80 ? 3.181 2.727 -11.114 1.00 93.12 80 ASP A CA 1
ATOM 656 C C . ASP A 1 80 ? 3.296 1.512 -12.038 1.00 93.12 80 ASP A C 1
ATOM 658 O O . ASP A 1 80 ? 3.666 1.646 -13.199 1.00 93.12 80 ASP A O 1
ATOM 662 N N . TYR A 1 81 ? 3.000 0.309 -11.538 1.00 93.69 81 TYR A N 1
ATOM 663 C CA . TYR A 1 81 ? 2.895 -0.869 -12.395 1.00 93.69 81 TYR A CA 1
ATOM 664 C C . TYR A 1 81 ? 1.739 -0.713 -13.389 1.00 93.69 81 TYR A C 1
ATOM 666 O O . TYR A 1 81 ? 1.933 -0.902 -14.586 1.00 93.69 81 TYR A O 1
ATOM 674 N N . VAL A 1 82 ? 0.554 -0.322 -12.904 1.00 93.56 82 VAL A N 1
ATOM 675 C CA . VAL A 1 82 ? -0.649 -0.170 -13.736 1.00 93.56 82 VAL A CA 1
ATOM 676 C C . VAL A 1 82 ? -0.467 0.886 -14.823 1.00 93.56 82 VAL A C 1
ATOM 678 O O . VAL A 1 82 ? -0.908 0.671 -15.946 1.00 93.56 82 VAL A O 1
ATOM 681 N N . THR A 1 83 ? 0.227 1.992 -14.546 1.00 94.44 83 THR A N 1
ATOM 682 C CA . THR A 1 83 ? 0.502 3.017 -15.570 1.00 94.44 83 THR A CA 1
ATOM 683 C C . THR A 1 83 ? 1.443 2.539 -16.676 1.00 94.44 83 THR A C 1
ATOM 685 O O . THR A 1 83 ? 1.457 3.135 -17.748 1.00 94.44 83 THR A O 1
ATOM 688 N N . ARG A 1 84 ? 2.217 1.473 -16.437 1.00 92.69 84 ARG A N 1
ATOM 689 C CA . ARG A 1 84 ? 3.102 0.845 -17.430 1.00 92.69 84 ARG A CA 1
ATOM 690 C C . ARG A 1 84 ? 2.478 -0.372 -18.118 1.00 92.69 84 ARG A C 1
ATOM 692 O O . ARG A 1 84 ? 3.134 -0.972 -18.966 1.00 92.69 84 ARG A O 1
ATOM 699 N N . MET A 1 85 ? 1.255 -0.764 -17.751 1.00 92.56 85 MET A N 1
ATOM 700 C CA . MET A 1 85 ? 0.575 -1.889 -18.392 1.00 92.56 85 MET A CA 1
ATOM 701 C C . MET A 1 85 ? 0.298 -1.570 -19.863 1.00 92.56 85 MET A C 1
ATOM 703 O O . MET A 1 85 ? -0.129 -0.470 -20.204 1.00 92.56 85 MET A O 1
ATOM 707 N N . LYS A 1 86 ? 0.522 -2.557 -20.733 1.00 90.94 86 LYS A N 1
ATOM 708 C CA . LYS A 1 86 ? 0.135 -2.475 -22.148 1.00 90.94 86 LYS A CA 1
ATOM 709 C C . LYS A 1 86 ? -1.391 -2.525 -22.269 1.00 90.94 86 LYS A C 1
ATOM 711 O O . LYS A 1 86 ? -2.035 -3.210 -21.481 1.00 90.94 86 LYS A O 1
ATOM 716 N N . ASP A 1 87 ? -1.960 -1.920 -23.311 1.00 90.50 87 ASP A N 1
ATOM 717 C CA . ASP A 1 87 ? -3.419 -1.906 -23.534 1.00 90.50 87 ASP A CA 1
ATOM 718 C C . ASP A 1 87 ? -4.045 -3.312 -23.600 1.00 90.50 87 ASP A C 1
ATOM 720 O O . ASP A 1 87 ? -5.191 -3.526 -23.205 1.00 90.50 87 ASP A O 1
ATOM 724 N N . SER A 1 88 ? -3.287 -4.301 -24.082 1.00 91.44 88 SER A N 1
ATOM 725 C CA . SER A 1 88 ? -3.719 -5.701 -24.157 1.00 91.44 88 SER A CA 1
ATOM 726 C C . SER A 1 88 ? -3.663 -6.440 -22.814 1.00 91.44 88 SER A C 1
ATOM 728 O O . SER A 1 88 ? -4.247 -7.518 -22.679 1.00 91.44 88 SER A O 1
ATOM 730 N N . GLN A 1 89 ? -2.959 -5.898 -21.820 1.00 91.62 89 GLN A N 1
ATOM 731 C CA . GLN A 1 89 ? -2.730 -6.539 -20.533 1.00 91.62 89 GLN A CA 1
ATOM 732 C C . GLN A 1 89 ? -3.901 -6.268 -19.582 1.00 91.62 89 GLN A C 1
ATOM 734 O O . GLN A 1 89 ? -4.135 -5.143 -19.153 1.00 91.62 89 GLN A O 1
ATOM 739 N N . LYS A 1 90 ? -4.626 -7.323 -19.193 1.00 91.94 90 LYS A N 1
ATOM 740 C CA . LYS A 1 90 ? -5.799 -7.216 -18.299 1.00 91.94 90 LYS A CA 1
ATOM 741 C C . LYS A 1 90 ? -5.503 -7.511 -16.827 1.00 91.94 90 LYS A C 1
ATOM 743 O O . LYS A 1 90 ? -6.358 -7.281 -15.973 1.00 91.94 90 LYS A O 1
ATOM 748 N N . HIS A 1 91 ? -4.323 -8.049 -16.526 1.00 92.81 91 HIS A N 1
ATOM 74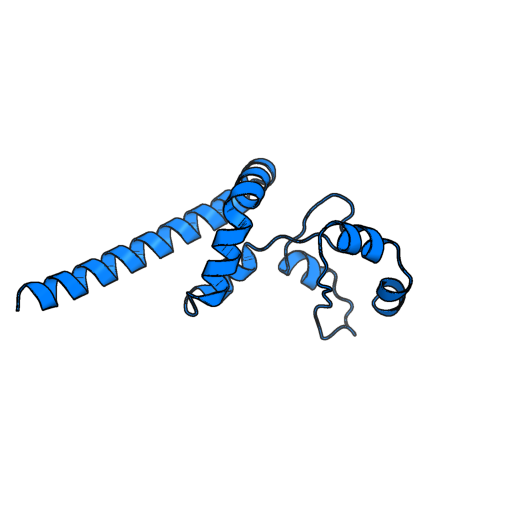9 C CA . HIS A 1 91 ? -3.976 -8.568 -15.204 1.00 92.81 91 HIS A CA 1
ATOM 750 C C . HIS A 1 91 ? -2.607 -8.064 -14.745 1.00 92.81 91 HIS A C 1
ATOM 752 O O . HIS A 1 91 ? -1.709 -7.854 -15.557 1.00 92.81 91 HIS A O 1
ATOM 758 N N . ILE A 1 92 ? -2.448 -7.901 -13.430 1.00 91.38 92 ILE A N 1
ATOM 759 C CA . ILE A 1 92 ? -1.148 -7.665 -12.795 1.00 91.38 92 ILE A CA 1
ATOM 760 C C . ILE A 1 92 ? -0.494 -9.027 -12.574 1.00 91.38 92 ILE A C 1
ATOM 762 O O . ILE A 1 92 ? -1.038 -9.860 -11.846 1.00 91.38 92 ILE A O 1
ATOM 766 N N . TYR A 1 93 ? 0.662 -9.249 -13.191 1.00 90.62 93 TYR A N 1
ATOM 767 C CA . TYR A 1 93 ? 1.431 -10.474 -13.002 1.00 90.62 93 TYR A CA 1
ATOM 768 C C . TYR A 1 93 ? 2.364 -10.322 -11.802 1.00 90.62 93 TYR A C 1
ATOM 770 O O . TYR A 1 93 ? 3.040 -9.304 -11.655 1.00 90.62 93 TYR A O 1
ATOM 778 N N . TYR A 1 94 ? 2.397 -11.335 -10.940 1.00 88.62 94 TYR A N 1
ATOM 779 C CA . TYR A 1 94 ? 3.286 -11.383 -9.785 1.00 88.62 94 TYR A CA 1
ATOM 780 C C . TYR A 1 94 ? 3.815 -12.799 -9.583 1.00 88.62 94 TYR A C 1
ATOM 782 O O . TYR A 1 94 ? 3.173 -13.780 -9.956 1.00 88.62 94 TYR A O 1
ATOM 790 N N . ILE A 1 95 ? 4.982 -12.893 -8.954 1.00 86.31 95 ILE A N 1
ATOM 791 C CA . ILE A 1 95 ? 5.580 -14.152 -8.529 1.00 86.31 95 ILE A CA 1
ATOM 792 C C . ILE A 1 95 ? 5.923 -14.056 -7.049 1.00 86.31 95 ILE A C 1
ATOM 794 O O . ILE A 1 95 ? 6.304 -12.998 -6.547 1.00 86.31 95 ILE A O 1
ATOM 798 N N . THR A 1 96 ? 5.765 -15.164 -6.338 1.00 84.12 96 THR A N 1
ATOM 799 C CA . THR A 1 96 ? 6.168 -15.287 -4.939 1.00 84.12 96 THR A CA 1
ATOM 800 C C . THR A 1 96 ? 7.338 -16.252 -4.847 1.00 84.12 96 THR A C 1
ATOM 802 O O . THR A 1 96 ? 7.284 -17.333 -5.429 1.00 84.12 96 THR A O 1
ATOM 805 N N . GLY A 1 97 ? 8.365 -15.894 -4.087 1.00 77.94 97 GLY A N 1
ATOM 806 C CA . GLY A 1 97 ? 9.519 -16.744 -3.817 1.00 77.94 97 GLY A CA 1
ATOM 807 C C . GLY A 1 97 ? 10.170 -16.338 -2.500 1.00 77.94 97 GLY A C 1
ATOM 808 O O . GLY A 1 97 ? 9.904 -15.254 -1.986 1.00 77.94 97 GLY A O 1
ATOM 809 N N . VAL A 1 98 ? 10.995 -17.221 -1.943 1.00 71.12 98 VAL A N 1
ATOM 810 C CA . VAL A 1 98 ? 11.920 -16.860 -0.856 1.00 71.12 98 VAL A CA 1
ATOM 811 C C . VAL A 1 98 ? 13.073 -16.035 -1.430 1.00 71.12 98 VAL A C 1
ATOM 813 O O . VAL A 1 98 ? 13.427 -16.235 -2.588 1.00 71.12 98 VAL A O 1
ATOM 816 N N . ASP A 1 99 ? 13.642 -15.126 -0.635 1.00 62.66 99 ASP A N 1
ATOM 817 C CA . ASP A 1 99 ? 14.500 -14.011 -1.083 1.00 62.66 99 ASP A CA 1
ATOM 818 C C . ASP A 1 99 ? 15.587 -14.381 -2.117 1.00 62.66 99 ASP A C 1
ATOM 820 O O . ASP A 1 99 ? 15.833 -13.633 -3.062 1.00 62.66 99 ASP A O 1
ATOM 824 N N . ALA A 1 100 ? 16.200 -15.565 -2.004 1.00 49.53 100 ALA A N 1
ATOM 825 C CA . ALA A 1 100 ? 17.203 -16.046 -2.961 1.00 49.53 100 ALA A CA 1
ATOM 826 C C . ALA A 1 100 ? 16.628 -16.390 -4.355 1.00 49.53 100 ALA A C 1
ATOM 828 O O . ALA A 1 100 ? 17.292 -16.196 -5.371 1.00 49.53 100 ALA A O 1
ATOM 829 N N . LEU A 1 101 ? 15.385 -16.874 -4.422 1.00 50.28 101 LEU A N 1
ATOM 830 C CA . LEU A 1 101 ? 14.693 -17.235 -5.662 1.00 50.28 101 LEU A CA 1
ATOM 831 C C . LEU A 1 101 ? 14.077 -16.016 -6.355 1.00 50.28 101 LEU A C 1
ATOM 833 O O . LEU A 1 101 ? 14.081 -15.969 -7.580 1.00 50.28 10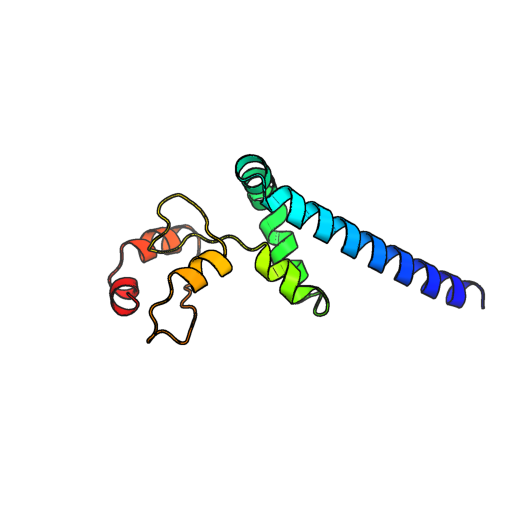1 LEU A O 1
ATOM 837 N N . SER A 1 102 ? 13.588 -15.011 -5.617 1.00 54.12 102 SER A N 1
ATOM 838 C CA . SER A 1 102 ? 12.969 -13.823 -6.230 1.00 54.12 102 SER A CA 1
ATOM 839 C C . SER A 1 102 ? 13.953 -13.011 -7.073 1.00 54.12 102 SER A C 1
ATOM 841 O O . SER A 1 102 ? 13.597 -12.593 -8.173 1.00 54.12 102 SER A O 1
ATOM 843 N N . SER A 1 103 ? 15.200 -12.856 -6.615 1.00 52.56 103 SER A N 1
ATOM 844 C CA . SER A 1 103 ? 16.258 -12.176 -7.379 1.00 52.56 103 SER A CA 1
ATOM 845 C C . SER A 1 103 ? 16.692 -12.983 -8.606 1.00 52.56 103 SER A C 1
ATOM 847 O O . SER A 1 103 ? 16.989 -12.414 -9.652 1.00 52.56 103 SER A O 1
ATOM 849 N N . GLN A 1 104 ? 16.669 -14.316 -8.514 1.00 52.81 104 GLN A N 1
ATOM 850 C CA . GLN A 1 104 ? 17.001 -15.201 -9.629 1.00 52.81 104 GLN A CA 1
ATOM 851 C C . GLN A 1 104 ? 15.873 -15.280 -10.671 1.00 52.81 104 GLN A C 1
ATOM 853 O O . GLN A 1 104 ? 16.140 -15.407 -11.863 1.00 52.81 104 GLN A O 1
ATOM 858 N N . CYS A 1 105 ? 14.612 -15.140 -10.252 1.00 56.78 105 CYS A N 1
ATOM 859 C CA . CYS A 1 105 ? 13.467 -15.069 -11.157 1.00 56.78 105 CYS A CA 1
ATOM 860 C C . CYS A 1 105 ? 13.514 -13.838 -12.068 1.00 56.78 105 CYS A C 1
ATOM 862 O O . CYS A 1 105 ? 13.144 -13.976 -13.230 1.00 56.78 105 CYS A O 1
ATOM 864 N N . ILE A 1 106 ? 14.009 -12.686 -11.585 1.00 58.97 106 ILE A N 1
ATOM 865 C CA . ILE A 1 106 ? 14.139 -11.447 -12.383 1.00 58.97 106 ILE A CA 1
ATOM 866 C C . ILE A 1 106 ? 14.988 -11.673 -13.649 1.00 58.97 106 ILE A C 1
ATOM 868 O O . ILE A 1 106 ? 14.695 -11.087 -14.687 1.00 58.97 106 ILE A O 1
ATOM 872 N N . GLY A 1 107 ? 15.979 -12.572 -13.594 1.00 54.34 107 GLY A N 1
ATOM 873 C CA . GLY A 1 107 ? 16.854 -12.913 -14.722 1.00 54.34 107 GLY A CA 1
ATOM 874 C C . GLY A 1 107 ? 16.462 -14.162 -15.525 1.00 54.34 107 GLY A C 1
ATOM 875 O O . GLY A 1 107 ? 17.220 -14.558 -16.407 1.00 54.34 107 GLY A O 1
ATOM 876 N N . ASN A 1 108 ? 15.333 -14.816 -15.226 1.00 55.12 108 ASN A N 1
ATOM 877 C CA . ASN A 1 108 ? 14.987 -16.127 -15.789 1.00 55.12 108 ASN A CA 1
ATOM 878 C C . ASN A 1 108 ? 13.929 -16.080 -16.904 1.00 55.12 108 ASN A C 1
ATOM 880 O O . ASN A 1 108 ? 13.059 -15.211 -16.946 1.00 55.12 108 ASN A O 1
ATOM 884 N N . HIS A 1 109 ? 13.963 -17.117 -17.751 1.00 52.25 109 HIS A N 1
ATOM 885 C CA . HIS A 1 109 ? 13.063 -17.361 -18.888 1.00 52.25 109 HIS A CA 1
ATOM 886 C C . HIS A 1 1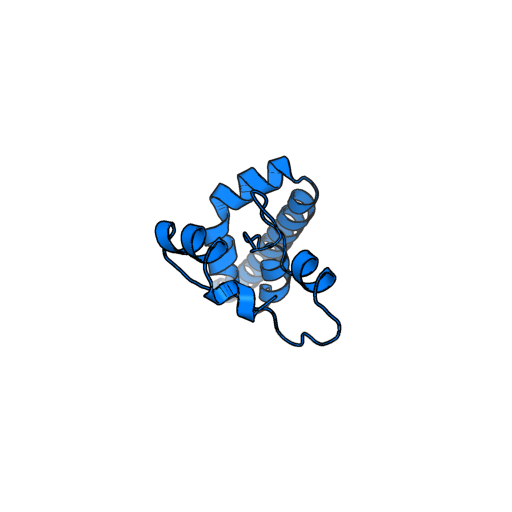09 ? 11.571 -17.165 -18.557 1.00 52.25 109 HIS A C 1
ATOM 888 O O . HIS A 1 109 ? 10.851 -16.584 -19.359 1.00 52.25 109 HIS A O 1
ATOM 894 N N . CYS A 1 110 ? 11.135 -17.536 -17.346 1.00 55.22 110 CYS A N 1
ATOM 895 C CA . CYS A 1 110 ? 9.739 -17.423 -16.914 1.00 55.22 110 CYS A CA 1
ATOM 896 C C . CYS A 1 110 ? 9.178 -15.992 -16.937 1.00 55.22 110 CYS A C 1
ATOM 898 O O . CYS A 1 110 ? 7.968 -15.845 -17.021 1.00 55.22 110 CYS A O 1
ATOM 900 N N . ILE A 1 111 ? 10.006 -14.944 -16.821 1.00 61.22 111 ILE A N 1
ATOM 901 C CA . ILE A 1 111 ? 9.536 -13.546 -16.888 1.00 61.22 111 ILE A CA 1
ATOM 902 C C . ILE A 1 111 ? 9.418 -13.053 -18.332 1.00 61.22 111 ILE A C 1
ATOM 904 O O . ILE A 1 111 ? 8.571 -12.205 -18.612 1.00 61.22 111 ILE A O 1
ATOM 908 N N . ASN A 1 112 ? 10.218 -13.597 -19.253 1.00 59.28 112 ASN A N 1
ATOM 909 C CA . ASN A 1 112 ? 10.197 -13.187 -20.658 1.00 59.28 112 ASN A CA 1
ATOM 910 C C . ASN A 1 112 ? 8.867 -13.527 -21.343 1.00 59.28 112 ASN A C 1
ATOM 912 O O . ASN A 1 112 ? 8.488 -12.828 -22.271 1.00 59.28 112 ASN A O 1
ATOM 916 N N . ASP A 1 113 ? 8.133 -14.526 -20.847 1.00 58.59 113 ASP A N 1
ATOM 917 C CA . ASP A 1 113 ? 6.798 -14.875 -21.350 1.00 58.59 113 ASP A CA 1
ATOM 918 C C . ASP A 1 113 ? 5.698 -13.885 -20.908 1.00 58.59 113 ASP A C 1
ATOM 920 O O . ASP A 1 113 ? 4.596 -13.894 -21.459 1.00 58.59 113 ASP A O 1
ATOM 924 N N . PHE A 1 114 ? 5.970 -13.035 -19.906 1.00 58.66 114 PHE A N 1
ATOM 925 C CA . PHE A 1 114 ? 5.016 -12.045 -19.380 1.00 58.66 114 PHE A CA 1
ATOM 926 C C . PHE A 1 114 ? 5.230 -10.621 -19.914 1.00 58.66 114 PHE A C 1
ATOM 928 O O . PHE A 1 114 ? 4.342 -9.782 -19.738 1.00 58.66 114 PHE A O 1
ATOM 935 N N . ASN A 1 115 ? 6.387 -10.335 -20.520 1.00 54.28 115 ASN A N 1
ATOM 936 C CA . ASN A 1 115 ? 6.729 -9.031 -21.100 1.00 54.28 115 ASN A CA 1
ATOM 937 C C . ASN A 1 115 ? 6.422 -9.000 -22.594 1.00 54.28 115 ASN A C 1
ATOM 939 O O . ASN A 1 115 ? 5.809 -7.999 -23.028 1.00 54.28 115 ASN A O 1
#

pLDDT: mean 85.1, std 14.82, range [49.53, 97.12]

InterPro domains:
  IPR001404 Heat shock protein Hsp90 family [PF00183] (2-99)
  IPR001404 Heat shock protein Hsp90 family [PTHR11528] (2-97)
  IPR020568 Ribosomal protein uS5 domain 2-type superfamily [SSF54211] (2-97)